Protein AF-A0A4V6J2G1-F1 (afdb_monomer_lite)

Sequence (102 aa):
MSKSLCSTGLRWLWVVVAVLIIDLGSKFLILQNFALGDTVALFPSLNLHYARNYGAAFSFLADSGGWQRWFFAGIALGICVILTVLMYRSKATQSSITSPTR

Secondary structure (DSSP, 8-state):
-PPPGGGBGGGGHHHHHHHHHHHHHHHHHHHHH--TT-EEEEETTEEEE----SSGGGGGGGGGTSTHHHHHHHHHHHHHHHHHHHHHHSB-----------

pLDDT: mean 86.58, std 14.13, range [45.72, 98.5]

Foldseek 3Di:
DQDDCVFFLNVCVVVVVVVVCVVVVVVVVCVVPHDQQDWDDPDPPDIDGHHDCLPPVVVVPVVPPSCVVVVVVVVVVVVVVVVVVVRSVHTPPPPPPDDDDD

Radius of gyration: 20.99 Å; chains: 1; bounding box: 55×45×44 Å

Organism: Raoultella terrigena (NCBI:txid577)

Structure (mmCIF, N/CA/C/O backbone):
data_AF-A0A4V6J2G1-F1
#
_entry.id   AF-A0A4V6J2G1-F1
#
loop_
_atom_site.group_PDB
_atom_site.id
_atom_site.type_symbol
_atom_site.label_atom_id
_atom_site.label_alt_id
_atom_site.label_comp_id
_atom_site.label_asym_id
_atom_site.label_entity_id
_atom_site.label_seq_id
_atom_site.pdbx_PDB_ins_code
_atom_site.Cartn_x
_atom_site.Cartn_y
_atom_site.Cartn_z
_atom_site.occupancy
_atom_site.B_iso_or_equiv
_atom_site.auth_seq_id
_atom_site.auth_comp_id
_atom_site.auth_asym_id
_atom_site.auth_atom_id
_atom_site.pdbx_PDB_model_num
ATOM 1 N N . MET A 1 1 ? -24.651 -4.129 24.602 1.00 55.88 1 MET A N 1
ATOM 2 C CA . MET A 1 1 ? -25.398 -3.602 23.435 1.00 55.88 1 MET A CA 1
ATOM 3 C C . MET A 1 1 ? -24.462 -3.575 22.231 1.00 55.88 1 MET A C 1
ATOM 5 O O . MET A 1 1 ? -23.479 -2.842 22.277 1.00 55.88 1 MET A O 1
ATOM 9 N N . SER A 1 2 ? -24.690 -4.395 21.200 1.00 65.75 2 SER A N 1
ATOM 10 C CA . SER A 1 2 ? -23.919 -4.302 19.950 1.00 65.75 2 SER A CA 1
ATOM 11 C C . SER A 1 2 ? -24.305 -3.016 19.219 1.00 65.75 2 SER A C 1
ATOM 13 O O . SER A 1 2 ? -25.491 -2.740 19.035 1.00 65.75 2 SER A O 1
ATOM 15 N N . LYS A 1 3 ? -23.323 -2.208 18.811 1.00 68.19 3 LYS A N 1
ATOM 16 C CA . LYS A 1 3 ? -23.592 -1.065 17.930 1.00 68.19 3 LYS A CA 1
ATOM 17 C C . LYS A 1 3 ? -23.875 -1.597 16.525 1.00 68.19 3 LYS A C 1
ATOM 19 O O . LYS A 1 3 ? -23.176 -2.493 16.063 1.00 68.19 3 LYS A O 1
ATOM 24 N N . SER A 1 4 ? -24.881 -1.042 15.851 1.00 80.25 4 SER A N 1
ATOM 25 C CA . SER A 1 4 ? -25.095 -1.307 14.424 1.00 80.25 4 SER A CA 1
ATOM 26 C C . SER A 1 4 ? -23.861 -0.879 13.620 1.00 80.25 4 SER A C 1
ATOM 28 O O . SER A 1 4 ? -23.270 0.163 13.899 1.00 80.25 4 SER A O 1
ATOM 30 N N . LEU A 1 5 ? -23.466 -1.659 12.612 1.00 77.38 5 LEU A N 1
ATOM 31 C CA . LEU A 1 5 ? -22.268 -1.393 11.803 1.00 77.38 5 LEU A CA 1
ATOM 32 C C . LEU A 1 5 ? -22.296 0.010 11.173 1.00 77.38 5 LEU A C 1
ATOM 34 O O . LEU A 1 5 ? -21.283 0.711 11.169 1.00 77.38 5 LEU A O 1
ATOM 38 N N . CYS A 1 6 ? -23.478 0.459 10.739 1.00 79.75 6 CYS A N 1
ATOM 39 C CA . CYS A 1 6 ? -23.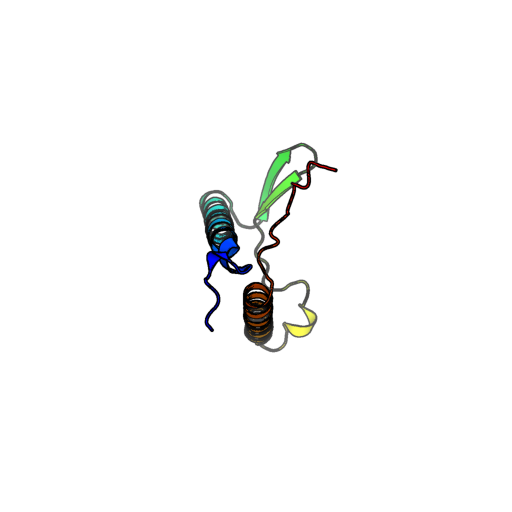693 1.765 10.116 1.00 79.75 6 CYS A CA 1
ATOM 40 C C . CYS A 1 6 ? -23.521 2.957 11.074 1.00 79.75 6 CYS A C 1
ATOM 42 O O . CYS A 1 6 ? -23.307 4.076 10.607 1.00 79.75 6 CYS A O 1
ATOM 44 N N . SER A 1 7 ? -23.599 2.744 12.394 1.00 82.81 7 SER A N 1
ATOM 45 C CA . SER A 1 7 ? -23.413 3.801 13.401 1.00 82.81 7 SER A CA 1
ATOM 46 C C . SER A 1 7 ? -21.967 3.932 13.888 1.00 82.81 7 SER A C 1
ATOM 48 O O . SER A 1 7 ? -21.660 4.788 14.724 1.00 82.81 7 SER A O 1
ATOM 50 N N . THR A 1 8 ? -21.065 3.115 13.341 1.00 90.50 8 THR A N 1
ATOM 51 C CA . THR A 1 8 ? -19.626 3.137 13.624 1.00 90.50 8 THR A CA 1
ATOM 52 C C . THR A 1 8 ? -18.832 3.536 12.383 1.00 90.50 8 THR A C 1
ATOM 54 O O . THR A 1 8 ? -19.366 3.602 11.272 1.00 90.50 8 THR A O 1
ATOM 57 N N . GLY A 1 9 ? -17.530 3.766 12.548 1.00 88.50 9 GLY A N 1
ATOM 58 C CA . GLY A 1 9 ? -16.617 3.977 11.426 1.00 88.50 9 GLY A CA 1
ATOM 59 C C . GLY A 1 9 ? -16.534 2.788 10.460 1.00 88.50 9 GLY A C 1
ATOM 60 O O . GLY A 1 9 ? -16.144 2.989 9.313 1.00 88.50 9 GLY A O 1
ATOM 61 N N . LEU A 1 10 ? -16.957 1.578 10.861 1.00 92.44 10 LEU A N 1
ATOM 62 C CA . LEU A 1 10 ? -16.930 0.379 10.007 1.00 92.44 10 LEU A CA 1
ATOM 63 C C . LEU A 1 10 ? -17.756 0.519 8.725 1.00 92.44 10 LEU A C 1
ATOM 65 O O . LEU A 1 10 ? -17.471 -0.166 7.746 1.00 92.44 10 LEU A O 1
ATOM 69 N N . ARG A 1 11 ? -18.722 1.447 8.679 1.00 92.12 11 ARG A N 1
ATOM 70 C CA . ARG A 1 11 ? -19.449 1.771 7.443 1.00 92.12 11 ARG A CA 1
ATOM 71 C C . ARG A 1 11 ? -18.527 2.156 6.284 1.00 92.12 11 ARG A C 1
ATOM 73 O O . ARG A 1 11 ? -18.943 2.060 5.143 1.00 92.12 11 ARG A O 1
ATOM 80 N N . TRP A 1 12 ? -17.302 2.603 6.564 1.00 92.81 12 TRP A N 1
ATOM 81 C CA . TRP A 1 12 ? -16.317 3.001 5.560 1.00 92.81 12 TRP A CA 1
ATOM 82 C C . TRP A 1 12 ? -15.467 1.843 5.024 1.00 92.81 12 TRP A C 1
ATOM 84 O O . TRP A 1 12 ? -14.652 2.064 4.133 1.00 92.81 12 TRP A O 1
ATOM 94 N N . LEU A 1 13 ? -15.656 0.606 5.500 1.00 94.62 13 LEU A N 1
ATOM 95 C CA . LEU A 1 13 ? -14.894 -0.547 5.006 1.00 94.62 13 LEU A CA 1
ATOM 96 C C . LEU A 1 13 ? -15.095 -0.816 3.507 1.00 94.62 13 LEU A C 1
ATOM 98 O O . LEU A 1 13 ? -14.203 -1.371 2.873 1.00 94.62 13 LEU A O 1
ATOM 102 N N . TRP A 1 14 ? -16.203 -0.376 2.900 1.00 95.38 14 TRP A N 1
ATOM 103 C CA . TRP A 1 14 ? -16.370 -0.483 1.446 1.00 95.38 14 TRP A CA 1
ATOM 104 C C . TRP A 1 14 ? -15.306 0.319 0.675 1.00 95.38 14 TRP A C 1
ATOM 106 O O . TRP A 1 14 ? -14.898 -0.101 -0.405 1.00 95.38 14 TRP A O 1
ATOM 116 N N . VAL A 1 15 ? -14.800 1.426 1.239 1.00 96.69 15 VAL A N 1
ATOM 117 C CA . VAL A 1 15 ? -13.702 2.202 0.636 1.00 96.69 15 VAL A CA 1
ATOM 118 C C . VAL A 1 15 ? -12.425 1.372 0.615 1.00 96.69 15 VAL A C 1
ATOM 120 O O . VAL A 1 15 ? -11.713 1.389 -0.381 1.00 96.69 15 VAL A O 1
ATOM 123 N N . VAL A 1 16 ? -12.161 0.589 1.667 1.00 96.50 16 VAL A N 1
ATOM 124 C CA . VAL A 1 16 ? -11.015 -0.334 1.704 1.00 96.50 16 VAL A CA 1
ATOM 125 C C . VAL A 1 16 ? -11.109 -1.337 0.556 1.00 96.50 16 VAL A C 1
ATOM 127 O O . VAL A 1 16 ? -10.134 -1.531 -0.163 1.00 96.50 16 VAL A O 1
ATOM 130 N N . VAL A 1 17 ? -12.290 -1.921 0.332 1.00 97.44 17 VAL A N 1
ATOM 131 C CA . VAL A 1 17 ? -12.516 -2.854 -0.784 1.00 97.44 17 VAL A CA 1
ATOM 132 C C . VAL A 1 17 ? -12.282 -2.172 -2.134 1.00 97.44 17 VAL A C 1
ATOM 134 O O . VAL A 1 17 ? -11.568 -2.718 -2.972 1.00 97.44 17 VAL A O 1
ATOM 137 N N . ALA A 1 18 ? -12.819 -0.965 -2.337 1.00 98.31 18 ALA A N 1
ATOM 138 C CA . ALA A 1 18 ? -12.614 -0.206 -3.569 1.00 98.31 18 ALA A CA 1
ATOM 139 C C . ALA A 1 18 ? -11.126 0.097 -3.820 1.00 98.31 18 ALA A C 1
ATOM 141 O O . ALA A 1 18 ? -10.630 -0.113 -4.926 1.00 98.31 18 ALA A O 1
ATOM 142 N N . VAL A 1 19 ? -10.393 0.524 -2.787 1.00 98.06 19 VAL A N 1
ATOM 143 C CA . VAL A 1 19 ? -8.950 0.791 -2.868 1.00 98.06 19 VAL A CA 1
ATOM 144 C C . VAL A 1 19 ? -8.169 -0.478 -3.210 1.00 98.06 19 VAL A C 1
ATOM 146 O O . VAL A 1 19 ? -7.289 -0.420 -4.061 1.00 98.06 19 VAL A O 1
ATOM 149 N N . LEU A 1 20 ? -8.505 -1.629 -2.616 1.00 97.94 20 LEU A N 1
ATOM 150 C CA . LEU A 1 20 ? -7.852 -2.904 -2.938 1.00 97.94 20 LEU A CA 1
ATOM 151 C C . LEU A 1 20 ? -8.074 -3.320 -4.395 1.00 97.94 20 LEU A C 1
ATOM 153 O O . LEU A 1 20 ? -7.137 -3.779 -5.043 1.00 97.94 20 LEU A O 1
ATOM 157 N N . ILE A 1 21 ? -9.285 -3.133 -4.926 1.00 98.50 21 ILE A N 1
ATOM 158 C CA . ILE A 1 21 ? -9.585 -3.419 -6.336 1.00 98.50 21 ILE A CA 1
ATOM 159 C C . ILE A 1 21 ? -8.749 -2.518 -7.252 1.00 98.50 21 ILE A C 1
ATOM 161 O O . ILE A 1 21 ? -8.149 -3.009 -8.206 1.00 98.50 21 ILE A O 1
ATOM 165 N N . ILE A 1 22 ? -8.672 -1.218 -6.953 1.00 98.50 22 ILE A N 1
ATOM 166 C CA . ILE A 1 22 ? -7.892 -0.258 -7.747 1.00 98.50 22 ILE A CA 1
ATOM 167 C C . ILE A 1 22 ? -6.388 -0.568 -7.657 1.00 98.50 22 ILE A C 1
ATOM 169 O O . ILE A 1 22 ? -5.696 -0.547 -8.674 1.00 98.50 22 ILE A O 1
ATOM 173 N N . ASP A 1 23 ? -5.869 -0.898 -6.473 1.00 98.00 23 ASP A N 1
ATOM 174 C CA . ASP A 1 23 ? -4.455 -1.236 -6.263 1.00 98.00 23 ASP A CA 1
ATOM 175 C C . ASP A 1 23 ? -4.052 -2.522 -7.002 1.00 98.00 23 ASP A C 1
ATOM 177 O O . ASP A 1 23 ? -3.086 -2.523 -7.766 1.00 98.00 23 ASP A O 1
ATOM 181 N N . LEU A 1 24 ? -4.809 -3.611 -6.839 1.00 98.19 24 LEU A N 1
ATOM 182 C CA . LEU A 1 24 ? -4.511 -4.867 -7.532 1.00 98.19 24 LEU A CA 1
ATOM 183 C C . LEU A 1 24 ? -4.741 -4.740 -9.042 1.00 98.19 24 LEU A C 1
ATOM 185 O O . LEU A 1 24 ? -3.926 -5.229 -9.824 1.00 98.19 24 LEU A O 1
ATOM 189 N N . GLY A 1 25 ? -5.814 -4.062 -9.457 1.00 98.38 25 GLY A N 1
ATOM 190 C CA . GLY A 1 25 ? -6.134 -3.833 -10.864 1.00 98.38 25 GLY A CA 1
ATOM 191 C C . GLY A 1 25 ? -5.073 -2.994 -11.572 1.00 98.38 25 GLY A C 1
ATOM 192 O O . GLY A 1 25 ? -4.606 -3.372 -12.644 1.00 98.38 25 GLY A O 1
ATOM 193 N N . SER A 1 26 ? -4.618 -1.901 -10.956 1.00 97.38 26 SER A N 1
ATOM 194 C CA . SER A 1 26 ? -3.540 -1.078 -11.519 1.00 97.38 26 SER A CA 1
ATOM 195 C C . SER A 1 26 ? -2.231 -1.861 -11.639 1.00 97.38 26 SER A C 1
ATOM 197 O O . SER A 1 26 ? -1.617 -1.844 -12.702 1.00 97.38 26 SER A O 1
ATOM 199 N N . LYS A 1 27 ? -1.835 -2.634 -10.618 1.00 97.31 27 LYS A N 1
ATOM 200 C CA . LYS A 1 27 ? -0.652 -3.513 -10.696 1.00 97.31 27 LYS A CA 1
ATOM 201 C C . LYS A 1 27 ? -0.774 -4.547 -11.808 1.00 97.31 27 LYS A C 1
ATOM 203 O O . LYS A 1 27 ? 0.195 -4.783 -12.523 1.00 97.31 27 LYS A O 1
ATOM 208 N N . PHE A 1 28 ? -1.950 -5.145 -11.966 1.00 97.88 28 PHE A N 1
ATOM 209 C CA . PHE A 1 2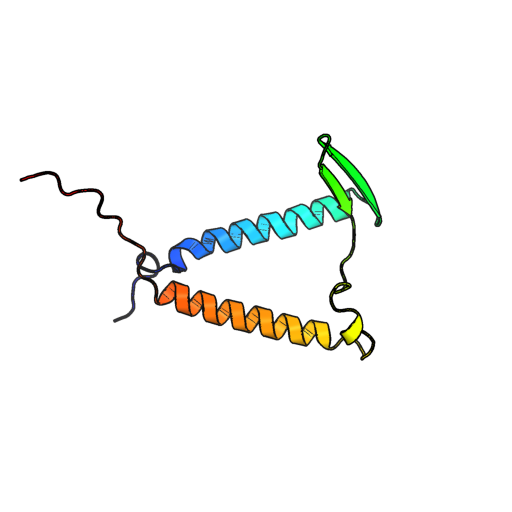8 ? -2.211 -6.100 -13.035 1.00 97.88 28 PHE A CA 1
ATOM 210 C C . PHE A 1 28 ? -2.047 -5.461 -14.420 1.00 97.88 28 PHE A C 1
ATOM 212 O O . PHE A 1 28 ? -1.352 -6.020 -15.265 1.00 97.88 28 PHE A O 1
ATOM 219 N N . LEU A 1 29 ? -2.590 -4.257 -14.628 1.00 97.38 29 LEU A N 1
ATOM 220 C CA . LEU A 1 29 ? -2.412 -3.509 -15.875 1.00 97.38 29 LEU A CA 1
ATOM 221 C C . LEU A 1 29 ? -0.938 -3.188 -16.152 1.00 97.38 29 LEU A C 1
ATOM 223 O O . LEU A 1 29 ? -0.492 -3.348 -17.286 1.00 97.38 29 LEU A O 1
ATOM 227 N N . ILE A 1 30 ? -0.162 -2.796 -15.136 1.00 97.50 30 ILE A N 1
ATOM 228 C CA . ILE A 1 30 ? 1.285 -2.583 -15.294 1.00 97.50 30 ILE A CA 1
ATOM 229 C C . ILE A 1 30 ? 1.976 -3.877 -15.733 1.00 97.50 30 ILE A C 1
ATOM 231 O O . ILE A 1 30 ? 2.710 -3.867 -16.714 1.00 97.50 30 ILE A O 1
ATOM 235 N N . LEU A 1 31 ? 1.704 -5.002 -15.064 1.00 96.94 31 LEU A N 1
ATOM 236 C CA . LEU A 1 31 ? 2.328 -6.292 -15.383 1.00 96.94 31 LEU A CA 1
ATOM 237 C C . LEU A 1 31 ? 2.022 -6.793 -16.800 1.00 96.94 31 LEU A C 1
ATOM 239 O O . LEU A 1 31 ? 2.819 -7.544 -17.354 1.00 96.94 31 LEU A O 1
ATOM 243 N N . GLN A 1 32 ? 0.879 -6.412 -17.373 1.00 97.56 32 GLN A N 1
ATOM 244 C CA . GLN A 1 32 ? 0.507 -6.794 -18.735 1.00 97.56 32 GLN A CA 1
ATOM 245 C C . GLN A 1 32 ? 1.132 -5.908 -19.819 1.00 97.56 32 GLN A C 1
ATOM 247 O O . GLN A 1 32 ? 1.282 -6.369 -20.946 1.00 97.56 32 GLN A O 1
ATOM 252 N N . ASN A 1 33 ? 1.462 -4.653 -19.502 1.00 97.19 33 ASN A N 1
ATOM 253 C CA . ASN A 1 33 ? 1.817 -3.644 -20.507 1.00 97.19 33 ASN A CA 1
ATOM 254 C C . ASN A 1 33 ? 3.253 -3.106 -20.383 1.00 97.19 33 ASN A C 1
ATOM 256 O O . ASN A 1 33 ? 3.706 -2.422 -21.294 1.00 97.19 33 ASN A O 1
ATOM 260 N N . PHE A 1 34 ? 3.959 -3.382 -19.282 1.00 97.88 34 PHE A N 1
ATOM 261 C CA . PHE A 1 34 ? 5.301 -2.861 -19.005 1.00 97.88 34 PHE A CA 1
ATOM 262 C C . PHE A 1 34 ? 6.290 -4.002 -18.754 1.00 97.88 34 PHE A C 1
ATOM 264 O O . PHE A 1 34 ? 6.005 -4.938 -18.001 1.00 97.88 34 PHE A O 1
ATOM 271 N N . ALA A 1 35 ? 7.495 -3.884 -19.307 1.00 97.25 35 ALA A N 1
ATOM 272 C CA . ALA A 1 35 ? 8.652 -4.639 -18.855 1.00 97.25 35 ALA A CA 1
ATOM 273 C C . ALA A 1 35 ? 9.262 -3.989 -17.602 1.00 97.25 35 ALA A C 1
ATOM 275 O O . ALA A 1 35 ? 9.075 -2.805 -17.313 1.00 97.25 35 ALA A O 1
ATOM 276 N N . LEU A 1 36 ? 9.972 -4.786 -16.800 1.00 97.06 36 LEU A N 1
ATOM 277 C CA . LEU A 1 36 ? 10.609 -4.285 -15.583 1.00 97.06 36 LEU A CA 1
ATOM 278 C C . LEU A 1 36 ? 11.622 -3.180 -15.929 1.00 97.06 36 LEU A C 1
ATOM 280 O O . LEU A 1 36 ? 12.552 -3.428 -16.688 1.00 97.06 36 LEU A O 1
ATOM 284 N N . GLY A 1 37 ? 11.466 -2.002 -15.322 1.00 96.75 37 GLY A N 1
ATOM 285 C CA . GLY A 1 37 ? 12.288 -0.817 -15.577 1.00 96.75 37 GLY A CA 1
ATOM 286 C C . GLY A 1 37 ? 11.692 0.164 -16.593 1.00 96.75 37 GLY A C 1
ATOM 287 O O . GLY A 1 37 ? 12.197 1.282 -16.715 1.00 96.75 37 GLY A O 1
ATOM 288 N N . ASP A 1 38 ? 10.607 -0.200 -17.279 1.00 97.56 38 ASP A N 1
ATOM 289 C CA . ASP A 1 38 ? 9.969 0.680 -18.256 1.00 97.56 38 ASP A CA 1
ATOM 290 C C . ASP A 1 38 ? 9.400 1.940 -17.602 1.00 97.56 38 ASP A C 1
ATOM 292 O O . ASP A 1 38 ? 8.874 1.914 -16.484 1.00 97.56 38 ASP A O 1
ATOM 296 N N . THR A 1 39 ? 9.491 3.055 -18.332 1.00 96.81 39 THR A N 1
ATOM 297 C CA . THR A 1 39 ? 9.013 4.372 -17.901 1.00 96.81 39 THR A CA 1
ATOM 298 C C . THR A 1 39 ? 8.220 5.040 -19.014 1.00 96.81 39 THR A C 1
ATOM 300 O O . THR A 1 39 ? 8.720 5.183 -20.127 1.00 96.81 39 THR A O 1
ATOM 303 N N . VAL A 1 40 ? 7.013 5.506 -18.703 1.00 96.62 40 VAL A N 1
ATOM 304 C CA . VAL A 1 40 ? 6.152 6.262 -19.621 1.00 96.62 40 VAL A CA 1
ATOM 305 C C . VAL A 1 40 ? 5.721 7.562 -18.949 1.00 96.62 40 VAL A C 1
ATOM 307 O O . VAL A 1 40 ? 5.208 7.544 -17.832 1.00 96.62 40 VAL A O 1
ATOM 310 N N . ALA A 1 41 ? 5.902 8.699 -19.619 1.00 96.81 41 ALA A N 1
ATOM 311 C CA . ALA A 1 41 ? 5.417 9.983 -19.122 1.00 96.81 41 ALA A CA 1
ATOM 312 C C . ALA A 1 41 ? 3.884 10.051 -19.216 1.00 96.81 41 ALA A C 1
ATOM 314 O O . ALA A 1 41 ? 3.322 9.882 -20.296 1.00 96.81 41 ALA A O 1
ATOM 315 N N . LEU A 1 42 ? 3.208 10.307 -18.092 1.00 94.12 42 LEU A N 1
ATOM 316 C CA . LEU A 1 42 ? 1.757 10.531 -18.054 1.00 94.12 42 LEU A CA 1
ATOM 317 C C . LEU A 1 42 ? 1.419 12.008 -18.287 1.00 94.12 42 LEU A C 1
ATOM 319 O O . LEU A 1 42 ? 0.467 12.332 -18.989 1.00 94.12 42 LEU A O 1
ATOM 323 N N . PHE A 1 43 ? 2.204 12.905 -17.693 1.00 95.25 43 PHE A N 1
ATOM 324 C CA . PHE A 1 43 ? 2.137 14.357 -17.867 1.00 95.25 43 PHE A CA 1
ATOM 325 C C . PHE A 1 43 ? 3.513 14.966 -17.549 1.00 95.25 43 PHE A C 1
ATOM 327 O O . PHE A 1 43 ? 4.359 14.255 -17.005 1.00 95.25 43 PHE A O 1
ATOM 334 N N . PRO A 1 44 ? 3.786 16.251 -17.863 1.00 92.94 44 PRO A N 1
ATOM 335 C CA . PRO A 1 44 ? 5.147 16.806 -17.839 1.00 92.94 44 PRO A CA 1
ATOM 336 C C . PRO A 1 44 ? 5.945 16.602 -16.540 1.00 92.94 44 PRO A C 1
ATOM 338 O O . PRO A 1 44 ? 7.170 16.587 -16.576 1.00 92.94 44 PRO A O 1
ATOM 341 N N . SER A 1 45 ? 5.272 16.425 -15.400 1.00 95.88 45 SER A N 1
ATOM 342 C CA . SER A 1 45 ? 5.891 16.214 -14.086 1.00 95.88 45 SER A CA 1
ATOM 343 C C . SER A 1 45 ? 5.594 14.849 -13.447 1.00 95.88 45 SER A C 1
ATOM 345 O O . SER A 1 45 ? 5.920 14.660 -12.276 1.00 95.88 45 SER A O 1
ATOM 347 N N . LEU A 1 46 ? 4.962 13.906 -14.159 1.00 96.62 46 LEU A N 1
ATOM 348 C CA . LEU A 1 46 ? 4.691 12.559 -13.642 1.00 96.62 46 LEU A CA 1
ATOM 349 C C . LEU A 1 46 ? 4.997 11.483 -14.676 1.00 96.62 46 LEU A C 1
ATOM 351 O O . LEU A 1 46 ? 4.443 11.466 -15.775 1.00 96.62 46 LEU A O 1
ATOM 355 N N . ASN A 1 47 ? 5.797 10.515 -14.242 1.00 96.69 47 ASN A N 1
ATOM 356 C CA . ASN A 1 47 ? 6.087 9.303 -14.984 1.00 96.69 47 ASN A CA 1
ATOM 357 C C . ASN A 1 47 ? 5.461 8.091 -14.296 1.00 96.69 47 ASN A C 1
ATOM 359 O O . ASN A 1 47 ? 5.472 7.978 -13.069 1.00 96.69 47 ASN A O 1
ATOM 363 N N . LEU A 1 48 ? 4.968 7.165 -15.106 1.00 96.56 48 LEU A N 1
ATOM 364 C CA . LEU A 1 48 ? 4.611 5.820 -14.702 1.00 96.56 48 LEU A CA 1
ATOM 365 C C . LEU A 1 48 ? 5.825 4.921 -14.925 1.00 96.56 48 LEU A C 1
ATOM 367 O O . LEU A 1 48 ? 6.266 4.752 -16.058 1.00 96.56 48 LEU A O 1
ATOM 371 N N . HIS A 1 49 ? 6.380 4.383 -13.843 1.00 95.88 49 HIS A N 1
ATOM 372 C CA . HIS A 1 49 ? 7.581 3.553 -13.872 1.00 95.88 49 HIS A CA 1
ATOM 373 C C . HIS A 1 49 ? 7.300 2.191 -13.242 1.00 95.88 49 HIS A C 1
ATOM 375 O O . HIS A 1 49 ? 6.788 2.125 -12.119 1.00 95.88 49 HIS A O 1
ATOM 381 N N . TYR A 1 50 ? 7.654 1.106 -13.931 1.00 97.44 50 TYR A N 1
ATOM 382 C CA . TYR A 1 50 ? 7.509 -0.232 -13.371 1.00 97.44 50 TYR A CA 1
ATOM 383 C C . TYR A 1 50 ? 8.779 -0.670 -12.634 1.00 97.44 50 TYR A C 1
ATOM 385 O O . TYR A 1 50 ? 9.765 -1.081 -13.240 1.00 97.44 50 TYR A O 1
ATOM 393 N N . ALA A 1 51 ? 8.714 -0.673 -11.302 1.00 95.62 51 ALA A N 1
ATOM 394 C CA . ALA A 1 51 ? 9.746 -1.232 -10.432 1.00 95.62 51 ALA A CA 1
ATOM 395 C C . ALA A 1 51 ? 9.171 -2.284 -9.472 1.00 95.62 51 ALA A C 1
ATOM 397 O O . ALA A 1 51 ? 8.009 -2.225 -9.064 1.00 95.62 51 ALA A O 1
ATOM 398 N N . ARG A 1 52 ? 10.012 -3.238 -9.055 1.00 92.38 52 ARG A N 1
ATOM 399 C CA . ARG A 1 52 ? 9.698 -4.191 -7.979 1.00 92.38 52 ARG A CA 1
ATOM 400 C C . ARG A 1 52 ? 10.397 -3.759 -6.699 1.00 92.38 52 ARG A C 1
ATOM 402 O O . ARG A 1 52 ? 11.621 -3.760 -6.630 1.00 92.38 52 ARG A O 1
ATOM 409 N N . ASN A 1 53 ? 9.620 -3.417 -5.676 1.00 88.88 53 ASN A N 1
ATOM 410 C CA . ASN A 1 53 ? 10.154 -3.055 -4.370 1.00 88.88 53 ASN A CA 1
ATOM 411 C C . ASN A 1 53 ? 10.137 -4.272 -3.433 1.00 88.88 53 ASN A C 1
ATOM 413 O O . ASN A 1 53 ? 9.087 -4.651 -2.920 1.00 88.88 53 ASN A O 1
ATOM 417 N N . TYR A 1 54 ? 11.307 -4.865 -3.193 1.00 82.44 54 TYR A N 1
ATOM 418 C CA . TYR A 1 54 ? 11.483 -5.976 -2.247 1.00 82.44 54 TYR A CA 1
ATOM 419 C C . TYR A 1 54 ? 11.763 -5.512 -0.805 1.00 82.44 54 TYR A C 1
ATOM 421 O O . TYR A 1 54 ? 12.150 -6.318 0.037 1.00 82.44 54 TYR A O 1
ATOM 429 N N . GLY A 1 55 ? 11.577 -4.220 -0.515 1.00 79.12 55 GLY A N 1
ATOM 430 C CA . GLY A 1 55 ? 11.937 -3.600 0.760 1.00 79.12 55 GLY A CA 1
ATOM 431 C C . GLY A 1 55 ? 13.282 -2.875 0.718 1.00 79.12 55 GLY A C 1
ATOM 432 O O . GLY A 1 55 ? 14.007 -2.894 1.705 1.00 79.12 55 GLY A O 1
ATOM 433 N N . ALA A 1 56 ? 13.624 -2.225 -0.403 1.00 70.62 56 ALA A N 1
ATOM 434 C CA . ALA A 1 56 ? 14.916 -1.545 -0.575 1.00 70.62 56 ALA A CA 1
ATOM 435 C C . ALA A 1 56 ? 15.184 -0.468 0.496 1.00 70.62 56 ALA A C 1
ATOM 437 O O . ALA A 1 56 ? 16.319 -0.291 0.919 1.00 70.62 56 ALA A O 1
ATOM 438 N N . ALA A 1 57 ? 14.135 0.199 0.992 1.00 81.25 57 ALA A N 1
ATOM 439 C CA . ALA A 1 57 ? 14.242 1.192 2.067 1.00 81.25 57 ALA A CA 1
ATOM 440 C C . ALA A 1 57 ? 14.689 0.599 3.421 1.00 81.25 57 ALA A C 1
ATOM 442 O O . ALA A 1 57 ? 15.155 1.330 4.289 1.00 81.25 57 ALA A O 1
ATOM 443 N N . PHE A 1 58 ? 14.564 -0.718 3.595 1.00 78.44 58 PHE A N 1
ATOM 444 C CA . PHE A 1 58 ? 14.966 -1.452 4.794 1.00 78.44 58 PHE A CA 1
ATOM 445 C C . PHE A 1 58 ? 16.076 -2.463 4.484 1.00 78.44 58 PHE A C 1
ATOM 447 O O . PHE A 1 58 ? 16.223 -3.448 5.199 1.00 78.44 58 PHE A O 1
ATOM 454 N N . SER A 1 59 ? 16.867 -2.241 3.424 1.00 69.44 59 SER A N 1
ATOM 455 C CA . SER A 1 59 ? 17.897 -3.190 2.975 1.00 69.44 59 SER A CA 1
ATOM 456 C C . SER A 1 59 ? 18.918 -3.553 4.058 1.00 69.44 59 SER A C 1
ATOM 458 O O . SER A 1 59 ? 19.424 -4.667 4.053 1.00 69.44 59 SER A O 1
ATOM 460 N N . PHE A 1 60 ? 19.149 -2.679 5.041 1.00 72.31 60 PHE A N 1
ATOM 461 C CA . PHE A 1 60 ? 19.995 -2.979 6.201 1.00 72.31 60 PHE A CA 1
ATOM 462 C C . PHE A 1 60 ? 19.492 -4.165 7.054 1.00 72.31 60 PHE A C 1
ATOM 464 O O . PHE A 1 60 ? 20.273 -4.754 7.793 1.00 72.31 60 PHE A O 1
ATOM 471 N N . LEU A 1 61 ? 18.203 -4.527 6.967 1.00 73.56 61 LEU A N 1
ATOM 472 C CA . LEU A 1 61 ? 17.614 -5.725 7.589 1.00 73.56 61 LEU A CA 1
ATOM 473 C C . LEU A 1 61 ? 17.513 -6.916 6.616 1.00 73.56 61 LEU A C 1
ATOM 475 O O . LEU A 1 61 ? 17.123 -8.016 7.024 1.00 73.56 61 LEU A O 1
ATOM 479 N N . ALA A 1 62 ? 17.815 -6.705 5.331 1.00 67.25 62 ALA A N 1
ATOM 480 C CA . ALA A 1 62 ? 17.521 -7.653 4.261 1.00 67.25 62 ALA A CA 1
ATOM 481 C C . ALA A 1 62 ? 18.536 -8.794 4.148 1.00 67.25 62 ALA A C 1
ATOM 483 O O . ALA A 1 62 ? 18.155 -9.885 3.719 1.00 67.25 62 ALA A O 1
ATOM 484 N N . ASP A 1 63 ? 19.779 -8.577 4.583 1.00 67.38 63 ASP A N 1
ATOM 485 C CA . ASP A 1 63 ? 20.872 -9.554 4.466 1.00 67.38 63 ASP A CA 1
ATOM 486 C C . ASP A 1 63 ? 20.665 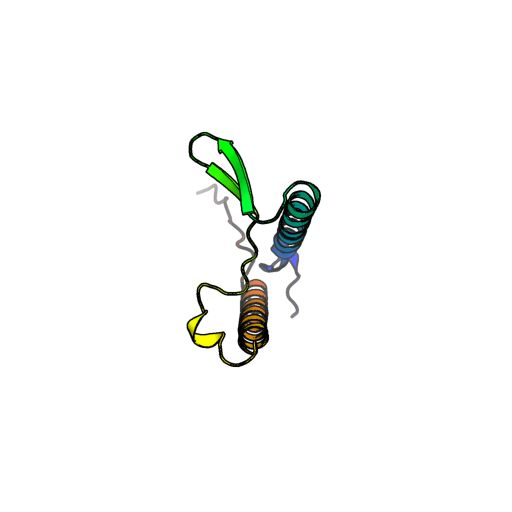-10.817 5.326 1.00 67.38 63 ASP A C 1
ATOM 488 O O . ASP A 1 63 ? 21.317 -11.837 5.118 1.00 67.38 63 ASP A O 1
ATOM 492 N N . SER A 1 64 ? 19.700 -10.803 6.250 1.00 67.62 64 SER A N 1
ATOM 493 C CA . SER A 1 64 ? 19.469 -11.889 7.213 1.00 67.62 64 SER A CA 1
ATOM 494 C C . SER A 1 64 ? 18.392 -12.899 6.783 1.00 67.62 64 SER A C 1
ATOM 496 O O . SER A 1 64 ? 17.672 -13.434 7.622 1.00 67.62 64 SER A O 1
ATOM 498 N N . GLY A 1 65 ? 18.232 -13.171 5.484 1.00 74.00 65 GLY A N 1
ATOM 499 C CA . GLY A 1 65 ? 17.396 -14.291 5.014 1.00 74.00 65 GLY A CA 1
ATOM 500 C C . GLY A 1 65 ? 15.889 -14.009 4.902 1.00 74.00 65 GLY A C 1
ATOM 501 O O . GLY A 1 65 ? 15.074 -14.923 5.001 1.00 74.00 65 GLY A O 1
ATOM 502 N N . GLY A 1 66 ? 15.486 -12.750 4.689 1.00 80.25 66 GLY A N 1
ATOM 503 C CA . GLY A 1 66 ? 14.119 -12.406 4.258 1.00 80.25 66 GLY A CA 1
ATOM 504 C C . GLY A 1 66 ? 13.023 -12.405 5.338 1.00 80.25 66 GLY A C 1
ATOM 505 O O . GLY A 1 66 ? 11.867 -12.111 5.023 1.00 80.25 66 GLY A O 1
ATOM 506 N N . TRP A 1 67 ? 13.360 -12.656 6.609 1.00 84.75 67 TRP A N 1
ATOM 507 C CA . TRP A 1 67 ? 12.424 -12.608 7.750 1.00 84.75 67 TRP A CA 1
ATOM 508 C C . TRP A 1 67 ? 11.672 -11.271 7.868 1.00 84.75 67 TRP A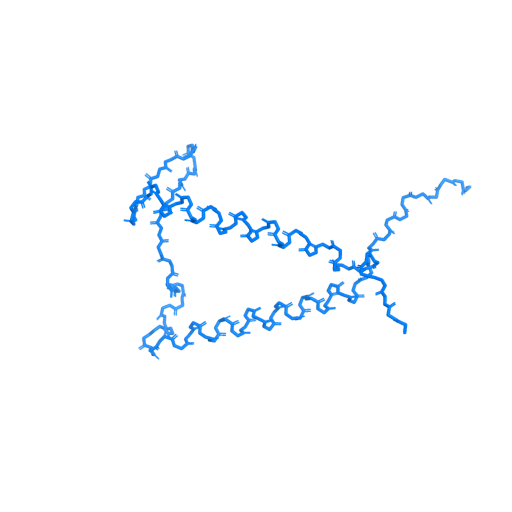 C 1
ATOM 510 O O . TRP A 1 67 ? 10.511 -11.246 8.281 1.00 84.75 67 TRP A O 1
ATOM 520 N N . GLN A 1 68 ? 12.304 -10.172 7.437 1.00 86.06 68 GLN A N 1
ATOM 521 C CA . GLN A 1 68 ? 11.735 -8.822 7.415 1.00 86.06 68 GLN A CA 1
ATOM 522 C C . GLN A 1 68 ? 10.361 -8.764 6.733 1.00 86.06 68 GLN A C 1
ATOM 524 O O . GLN A 1 68 ? 9.484 -8.018 7.162 1.00 86.06 68 GLN A O 1
ATOM 529 N N . ARG A 1 69 ? 10.128 -9.605 5.714 1.00 85.75 69 ARG A N 1
ATOM 530 C CA . ARG A 1 69 ? 8.840 -9.694 5.017 1.00 85.75 69 ARG A CA 1
ATOM 531 C C . ARG A 1 69 ? 7.720 -10.086 5.978 1.00 85.75 69 ARG A C 1
ATOM 533 O O . ARG A 1 69 ? 6.662 -9.462 5.978 1.00 85.75 69 ARG A O 1
ATOM 540 N N . TRP A 1 70 ? 7.955 -11.118 6.781 1.00 88.94 70 TRP A N 1
ATOM 541 C CA . TRP A 1 70 ? 6.980 -11.627 7.742 1.00 88.94 70 TRP A CA 1
ATOM 542 C C . TRP A 1 70 ? 6.830 -10.688 8.935 1.00 88.94 70 TRP A C 1
ATOM 544 O O . TRP A 1 70 ? 5.713 -10.465 9.394 1.00 88.94 70 TRP A O 1
ATOM 554 N N . PHE A 1 71 ? 7.927 -10.074 9.378 1.00 89.31 71 PHE A N 1
ATOM 555 C CA . PHE A 1 71 ? 7.895 -9.056 10.424 1.00 89.31 71 PHE A CA 1
ATOM 556 C C . PHE A 1 71 ? 7.022 -7.855 10.033 1.00 89.31 71 PHE A C 1
ATOM 558 O O . PHE A 1 71 ? 6.086 -7.510 10.755 1.00 89.31 71 PHE A O 1
ATOM 565 N N . PHE A 1 72 ? 7.253 -7.261 8.858 1.00 88.62 72 PHE A N 1
ATOM 566 C CA . PHE A 1 72 ? 6.448 -6.132 8.388 1.00 88.62 72 PHE A CA 1
ATOM 567 C C . PHE A 1 72 ? 5.000 -6.524 8.080 1.00 88.62 72 PHE A C 1
ATOM 569 O O . PHE A 1 72 ? 4.096 -5.740 8.363 1.00 88.62 72 PHE A O 1
ATOM 576 N N . ALA A 1 73 ? 4.749 -7.739 7.578 1.00 92.19 73 ALA A N 1
ATOM 577 C CA . ALA A 1 73 ? 3.387 -8.253 7.430 1.00 92.19 73 ALA A CA 1
ATOM 578 C C . ALA A 1 73 ? 2.666 -8.363 8.787 1.00 92.19 73 ALA A C 1
ATOM 580 O O . ALA A 1 73 ? 1.499 -7.987 8.894 1.00 92.19 73 ALA A O 1
ATOM 581 N N . GLY A 1 74 ? 3.368 -8.814 9.832 1.00 95.75 74 GLY A N 1
ATOM 582 C CA . GLY A 1 74 ? 2.852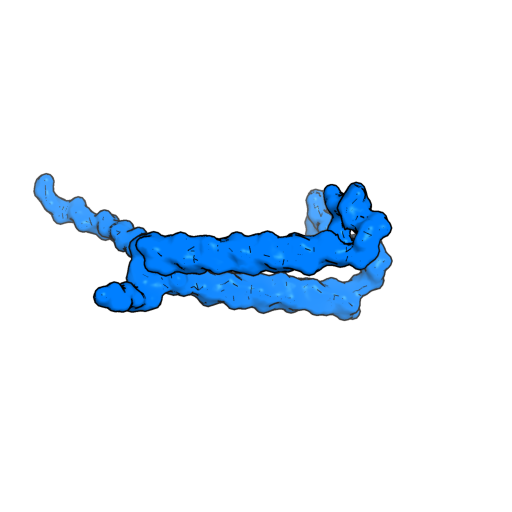 -8.859 11.200 1.00 95.75 74 GLY A CA 1
ATOM 583 C C . GLY A 1 74 ? 2.511 -7.472 11.747 1.00 95.75 74 GLY A C 1
ATOM 584 O O . GLY A 1 74 ? 1.417 -7.277 12.275 1.00 95.75 74 GLY A O 1
ATOM 585 N N . ILE A 1 75 ? 3.399 -6.487 11.559 1.00 95.81 75 ILE A N 1
ATOM 586 C CA . ILE A 1 75 ? 3.135 -5.087 11.935 1.00 95.81 75 ILE A CA 1
ATOM 587 C C . ILE A 1 75 ? 1.912 -4.548 11.190 1.00 95.81 75 ILE A C 1
ATOM 589 O O . ILE A 1 75 ? 1.019 -3.978 11.816 1.00 95.81 75 ILE A O 1
ATOM 593 N N . ALA A 1 76 ? 1.844 -4.750 9.871 1.00 95.62 76 ALA A N 1
ATOM 594 C CA . ALA A 1 76 ? 0.721 -4.295 9.059 1.00 95.62 76 ALA A CA 1
ATOM 595 C C . ALA A 1 76 ? -0.603 -4.890 9.558 1.00 95.62 76 ALA A C 1
ATOM 597 O O . ALA A 1 76 ? -1.564 -4.154 9.772 1.00 95.62 76 ALA A O 1
ATOM 598 N N . LEU A 1 77 ? -0.636 -6.198 9.830 1.00 97.75 77 LEU A N 1
ATOM 599 C CA . LEU A 1 77 ? -1.819 -6.870 10.362 1.00 97.75 77 LEU A CA 1
ATOM 600 C C . LEU A 1 77 ? -2.208 -6.337 11.749 1.00 97.75 77 LEU A C 1
ATOM 602 O O . LEU A 1 77 ? -3.383 -6.058 11.986 1.00 97.75 77 LEU A O 1
ATOM 606 N N . GLY A 1 78 ? -1.236 -6.127 12.640 1.00 98.31 78 GLY A N 1
ATOM 607 C CA . GLY A 1 78 ? -1.466 -5.522 13.952 1.00 98.31 78 GLY A CA 1
ATOM 608 C C . GLY A 1 78 ? -2.082 -4.124 13.848 1.00 98.31 78 GLY A C 1
ATOM 609 O O . GLY A 1 78 ? -3.085 -3.838 14.504 1.00 98.31 78 GLY A O 1
ATOM 610 N N . ILE A 1 79 ? -1.549 -3.275 12.964 1.00 97.94 79 ILE A N 1
ATOM 611 C CA . ILE A 1 79 ? -2.097 -1.940 12.690 1.00 97.94 79 ILE A CA 1
ATOM 612 C C . ILE A 1 79 ? -3.513 -2.043 12.113 1.00 97.94 79 ILE A C 1
ATOM 614 O O . ILE A 1 79 ? -4.399 -1.326 12.573 1.00 97.94 79 ILE A O 1
ATOM 618 N N . CYS A 1 80 ? -3.771 -2.951 11.166 1.00 97.25 80 CYS A N 1
ATOM 619 C CA . CYS A 1 80 ? -5.113 -3.175 10.623 1.00 97.25 80 CYS A CA 1
ATOM 620 C C . CYS A 1 80 ? -6.122 -3.545 11.718 1.00 97.25 80 CYS A C 1
ATOM 622 O O . CYS A 1 80 ? -7.226 -2.996 11.738 1.00 97.25 80 CYS A O 1
ATOM 624 N N . VAL A 1 81 ? -5.754 -4.426 12.654 1.00 97.69 81 VAL A N 1
ATOM 625 C CA . VAL A 1 81 ? -6.606 -4.788 13.798 1.00 97.69 81 VAL A CA 1
ATOM 626 C C . VAL A 1 81 ? -6.862 -3.572 14.684 1.00 97.69 81 VAL A C 1
ATOM 628 O O . VAL A 1 81 ? -8.019 -3.265 14.972 1.00 97.69 81 VAL A O 1
ATOM 631 N N . ILE A 1 82 ? -5.811 -2.840 15.071 1.00 97.88 82 ILE A N 1
ATOM 632 C CA . ILE A 1 82 ? -5.928 -1.640 15.912 1.00 97.88 82 ILE A CA 1
ATOM 633 C C . ILE A 1 82 ? -6.849 -0.610 15.252 1.00 97.88 82 ILE A C 1
ATOM 635 O O . ILE A 1 82 ? -7.794 -0.139 15.884 1.00 97.88 82 ILE A O 1
ATOM 639 N N . LEU A 1 83 ? -6.629 -0.294 13.973 1.00 96.25 83 LEU A N 1
ATOM 640 C CA . LEU A 1 83 ? -7.448 0.663 13.230 1.00 96.25 83 LEU A CA 1
ATOM 641 C C . LEU A 1 83 ? -8.897 0.194 13.106 1.00 96.25 83 LEU A C 1
ATOM 643 O O . LEU A 1 83 ? -9.807 0.989 13.322 1.00 96.25 83 LEU A O 1
ATOM 647 N N . THR A 1 84 ? -9.134 -1.092 12.845 1.00 95.38 84 THR A N 1
ATOM 648 C CA . THR A 1 84 ? -10.493 -1.651 12.774 1.00 95.38 84 THR A CA 1
ATOM 649 C C . THR A 1 84 ? -11.213 -1.529 14.119 1.00 95.38 84 THR A C 1
ATOM 651 O O . THR A 1 84 ? -12.375 -1.117 14.172 1.00 95.38 84 THR A O 1
ATOM 654 N N . VAL A 1 85 ? -10.518 -1.802 15.230 1.00 94.94 85 VAL A N 1
ATOM 655 C CA . VAL A 1 85 ? -11.054 -1.614 16.587 1.00 94.94 85 VAL A CA 1
ATOM 656 C C . VAL A 1 85 ? -11.352 -0.138 16.857 1.00 94.94 85 VAL A C 1
ATOM 658 O O . VAL A 1 85 ? -12.421 0.184 17.380 1.00 94.94 85 VAL A O 1
ATOM 661 N N . LEU A 1 86 ? -10.454 0.776 16.480 1.00 94.44 86 LEU A N 1
ATOM 662 C CA . LEU A 1 86 ? -10.681 2.216 16.617 1.00 94.44 86 LEU A CA 1
ATOM 663 C C . LEU A 1 86 ? -11.883 2.677 15.781 1.00 94.44 86 LEU A C 1
ATOM 665 O O . LEU A 1 86 ? -12.737 3.392 16.298 1.00 94.44 86 LEU A O 1
ATOM 669 N N . MET A 1 87 ? -12.021 2.209 14.538 1.00 93.25 87 MET A N 1
ATOM 670 C CA . MET A 1 87 ? -13.174 2.492 13.676 1.00 93.25 87 MET A CA 1
ATOM 671 C C . MET A 1 87 ? -14.488 1.987 14.281 1.00 93.25 87 MET A C 1
ATOM 673 O O . MET A 1 87 ? -15.489 2.700 14.240 1.00 93.25 87 MET A O 1
ATOM 677 N N . TYR A 1 88 ? -14.494 0.795 14.881 1.00 92.06 88 TYR A N 1
ATOM 678 C CA . TYR A 1 88 ? -15.666 0.262 15.580 1.00 92.06 88 TYR A CA 1
ATOM 679 C C . TYR A 1 88 ? -16.031 1.082 16.830 1.00 92.06 88 TYR A C 1
ATOM 681 O O . TYR A 1 88 ? -17.207 1.283 17.151 1.00 92.06 88 TYR A O 1
ATOM 689 N N . ARG A 1 89 ? -15.024 1.578 17.557 1.00 89.62 89 ARG A N 1
ATOM 690 C CA . ARG A 1 89 ? -15.234 2.375 18.773 1.00 89.62 89 ARG A CA 1
ATOM 691 C C . ARG A 1 89 ? -15.713 3.792 18.462 1.00 89.62 89 ARG A C 1
ATOM 693 O O . ARG A 1 89 ? -16.572 4.293 19.198 1.00 89.62 89 ARG A O 1
ATOM 700 N N . SER A 1 90 ? -15.225 4.392 17.378 1.00 85.62 90 SER A N 1
ATOM 701 C CA . SER A 1 90 ? -15.638 5.706 16.884 1.00 85.62 90 SER A CA 1
ATOM 702 C C . SER A 1 90 ? -17.113 5.712 16.489 1.00 85.62 90 SER A C 1
ATOM 704 O O . SER A 1 90 ? -17.580 4.857 15.735 1.00 85.62 90 SER A O 1
ATOM 706 N N . LYS A 1 91 ? -17.871 6.690 16.999 1.00 76.38 91 LYS A N 1
ATOM 707 C CA . LYS A 1 91 ? -19.234 6.939 16.515 1.00 76.38 91 LYS A CA 1
ATOM 708 C C . LYS A 1 91 ? -19.136 7.536 15.115 1.00 76.38 91 LYS A C 1
ATOM 710 O O . LYS A 1 91 ? -18.297 8.402 14.882 1.00 76.38 91 LYS A O 1
ATOM 715 N N . ALA A 1 92 ? -19.986 7.091 14.196 1.00 67.44 92 ALA A N 1
ATOM 716 C CA . ALA A 1 92 ? -20.160 7.782 12.931 1.00 67.44 92 ALA A CA 1
ATOM 717 C C . ALA A 1 92 ? -20.631 9.204 13.257 1.00 67.44 92 ALA A C 1
ATOM 719 O O . ALA A 1 92 ? -21.749 9.365 13.740 1.00 67.44 92 ALA A O 1
ATOM 720 N N . THR A 1 93 ? -19.755 10.201 13.095 1.00 61.78 93 THR A N 1
ATOM 721 C CA . THR A 1 93 ? -20.056 11.609 13.366 1.00 61.78 93 THR A CA 1
ATOM 722 C C . THR A 1 93 ? -21.379 11.961 12.704 1.00 61.78 93 THR A C 1
ATOM 724 O O . THR A 1 93 ? -21.475 12.050 11.479 1.00 61.78 93 THR A O 1
ATOM 727 N N . GLN A 1 94 ? -22.412 12.109 13.524 1.00 57.09 94 GLN A N 1
ATOM 728 C CA . GLN A 1 94 ? -23.673 12.681 13.112 1.00 57.09 94 GLN A CA 1
ATOM 729 C C . GLN A 1 94 ? -23.425 14.179 13.160 1.00 57.09 94 GLN A C 1
ATOM 731 O O . GLN A 1 94 ? -23.480 14.792 14.221 1.00 57.09 94 GLN A O 1
ATOM 736 N N . SER A 1 95 ? -23.006 14.738 12.025 1.00 47.81 95 SER A N 1
ATOM 737 C CA . SER A 1 95 ? -22.999 16.182 11.860 1.00 47.81 95 SER A CA 1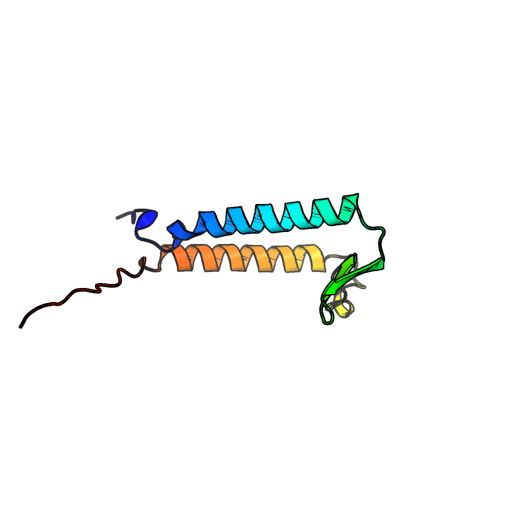
ATOM 738 C C . SER A 1 95 ? -24.455 16.618 11.970 1.00 47.81 95 SER A C 1
ATOM 740 O O . SER A 1 95 ? -25.230 16.471 11.028 1.00 47.81 95 SER A O 1
ATOM 742 N N . SER A 1 96 ? -24.863 17.059 13.156 1.00 46.81 96 SER A N 1
ATOM 743 C CA . SER A 1 96 ? -26.093 17.814 13.328 1.00 46.81 96 SER A CA 1
ATOM 744 C C . SER A 1 96 ? -25.854 19.198 12.731 1.00 46.81 96 SER A C 1
ATOM 746 O O . SER A 1 96 ? -25.702 20.185 13.448 1.00 46.81 96 SER A O 1
ATOM 748 N N . ILE A 1 97 ? -25.787 19.276 11.401 1.00 64.25 97 ILE A N 1
ATOM 749 C CA . ILE A 1 97 ? -26.149 20.501 10.696 1.00 64.25 97 ILE A CA 1
ATOM 750 C C . ILE A 1 97 ? -27.665 20.565 10.827 1.00 64.25 97 ILE A C 1
ATOM 752 O O . ILE A 1 97 ? -28.356 19.990 10.003 1.00 64.25 97 ILE A O 1
ATOM 756 N N . THR A 1 98 ? -28.151 21.140 11.926 1.00 59.56 98 THR A N 1
ATOM 757 C CA . THR A 1 98 ? -29.461 21.794 12.075 1.00 59.56 98 THR A CA 1
ATOM 758 C C . THR A 1 98 ? -29.666 22.117 13.552 1.00 59.56 98 THR A C 1
ATOM 760 O O . THR A 1 98 ? -30.095 21.270 14.332 1.00 59.56 98 THR A O 1
ATOM 763 N N . SER A 1 99 ? -29.412 23.368 13.919 1.00 45.72 99 SER A N 1
ATOM 764 C CA . SER A 1 99 ? -30.337 24.081 14.794 1.00 45.72 99 SER A CA 1
ATOM 765 C C . SER A 1 99 ? -30.729 25.366 14.069 1.00 45.72 99 SER A C 1
ATOM 767 O O . SER A 1 99 ? -29.973 26.336 14.109 1.00 45.72 99 SER A O 1
ATOM 769 N N . PRO A 1 100 ? -31.840 25.390 13.313 1.00 73.62 100 PRO A N 1
ATOM 770 C CA . PRO A 1 100 ? -32.570 26.624 13.118 1.00 73.62 100 PRO A CA 1
ATOM 771 C C . PRO A 1 100 ? -33.464 26.849 14.349 1.00 73.62 100 PRO A C 1
ATOM 773 O O . PRO A 1 100 ? -34.146 25.923 14.788 1.00 73.62 100 PRO A O 1
ATOM 776 N N . THR A 1 101 ? -33.519 28.099 14.823 1.00 59.88 101 THR A N 1
ATOM 777 C CA . THR A 1 101 ? -34.396 28.646 15.891 1.00 59.88 101 THR A CA 1
ATOM 778 C C . THR A 1 101 ? -33.911 28.358 17.327 1.00 59.88 101 THR A C 1
ATOM 780 O O . THR A 1 101 ? -33.661 27.213 17.675 1.00 59.88 101 THR A O 1
ATOM 783 N N . ARG A 1 102 ? -33.692 29.330 18.222 1.00 48.91 102 ARG A N 1
ATOM 784 C CA . ARG A 1 102 ? -34.243 30.682 18.431 1.00 48.91 102 ARG A CA 1
ATOM 785 C C . ARG A 1 102 ? -33.151 31.674 18.820 1.00 48.91 102 ARG A C 1
ATOM 787 O O . ARG A 1 102 ? -32.201 31.235 19.501 1.00 48.91 102 ARG A O 1
#

InterPro domains:
  IPR001872 Peptidase A8, signal peptidase II [PF01252] (15-92)
  IPR001872 Peptidase A8, signal peptidase II [PTHR33695] (3-95)
  IPR001872 Peptidase A8, signal peptidase II [TIGR00077] (1-95)